Protein AF-A0A6I3UBX4-F1 (afdb_monomer_lite)

Structure (mmCIF, N/CA/C/O backbone):
data_AF-A0A6I3UBX4-F1
#
_entry.id   AF-A0A6I3UBX4-F1
#
loop_
_atom_site.group_PDB
_atom_site.id
_atom_site.type_symbol
_atom_site.label_atom_id
_atom_site.label_alt_id
_atom_site.label_comp_id
_atom_site.label_asym_id
_atom_site.label_entity_id
_atom_site.label_seq_id
_atom_site.pdbx_PDB_ins_code
_atom_site.Cartn_x
_atom_site.Cartn_y
_atom_site.Cartn_z
_atom_site.occupancy
_atom_site.B_iso_or_equiv
_atom_site.auth_seq_id
_atom_site.auth_comp_id
_atom_site.auth_asym_id
_atom_site.auth_atom_id
_atom_site.pdbx_PDB_model_num
ATOM 1 N N . ALA A 1 1 ? 4.823 9.513 1.090 1.00 88.88 1 ALA A N 1
ATOM 2 C CA . ALA A 1 1 ? 3.367 9.603 0.845 1.00 88.88 1 ALA A CA 1
ATOM 3 C C . ALA A 1 1 ? 2.580 9.626 2.151 1.00 88.88 1 ALA A C 1
ATOM 5 O O . ALA A 1 1 ? 1.997 10.659 2.440 1.00 88.88 1 ALA A O 1
ATOM 6 N N . PHE A 1 2 ? 2.630 8.563 2.969 1.00 93.00 2 PHE A N 1
ATOM 7 C CA . PHE A 1 2 ? 1.938 8.533 4.267 1.00 93.00 2 PHE A CA 1
ATOM 8 C C . PHE A 1 2 ? 2.253 9.749 5.149 1.00 93.00 2 PHE A C 1
ATOM 10 O O . PHE A 1 2 ? 1.340 10.443 5.567 1.00 93.00 2 PHE A O 1
ATOM 17 N N . GLU A 1 3 ? 3.536 10.048 5.379 1.00 93.56 3 GLU A N 1
ATOM 18 C CA . GLU A 1 3 ? 3.957 11.171 6.235 1.00 93.56 3 GLU A CA 1
ATOM 19 C C . GLU A 1 3 ? 3.393 12.517 5.754 1.00 93.56 3 GLU A C 1
ATOM 21 O O . GLU A 1 3 ? 2.909 13.300 6.562 1.00 93.56 3 GLU A O 1
ATOM 26 N N . LEU A 1 4 ? 3.361 12.744 4.434 1.00 93.88 4 LEU A N 1
ATOM 27 C CA . LEU A 1 4 ? 2.789 13.948 3.825 1.00 93.88 4 LEU A CA 1
ATOM 28 C C . LEU A 1 4 ? 1.277 14.055 4.087 1.00 93.88 4 LEU A C 1
ATOM 30 O O . LEU A 1 4 ? 0.792 15.114 4.482 1.00 93.88 4 LEU A O 1
ATOM 34 N N . LEU A 1 5 ? 0.533 12.960 3.889 1.00 94.81 5 LEU A N 1
ATOM 35 C CA . LEU A 1 5 ? -0.910 12.921 4.157 1.00 94.81 5 LEU A CA 1
ATOM 36 C C . LEU A 1 5 ? -1.200 13.093 5.644 1.00 94.81 5 LEU A C 1
ATOM 38 O O . LEU A 1 5 ? -2.079 13.864 6.017 1.00 94.81 5 LEU A O 1
ATOM 42 N N . ASN A 1 6 ? -0.439 12.415 6.499 1.00 95.50 6 ASN A N 1
ATOM 43 C CA . ASN A 1 6 ? -0.629 12.514 7.935 1.00 95.50 6 ASN A CA 1
ATOM 44 C C . ASN A 1 6 ? -0.358 13.944 8.414 1.00 95.50 6 ASN A C 1
ATOM 46 O O . ASN A 1 6 ? -1.165 14.504 9.150 1.00 95.50 6 ASN A O 1
ATOM 50 N N . GLN A 1 7 ? 0.702 14.585 7.912 1.00 95.94 7 GLN A N 1
ATOM 51 C CA . GLN A 1 7 ? 1.001 15.984 8.207 1.00 95.94 7 GLN A CA 1
ATOM 52 C C . GLN A 1 7 ? -0.127 16.923 7.752 1.00 95.94 7 GLN A C 1
ATOM 54 O O . GLN A 1 7 ? -0.538 17.788 8.530 1.00 95.94 7 GLN A O 1
ATOM 59 N N . LYS A 1 8 ? -0.670 16.736 6.537 1.00 95.62 8 LYS A N 1
ATOM 60 C CA . LYS A 1 8 ? -1.843 17.485 6.039 1.00 95.62 8 LYS A CA 1
ATOM 61 C C . LYS A 1 8 ? -3.037 17.356 6.993 1.00 95.62 8 LYS A C 1
ATOM 63 O O . LYS A 1 8 ? -3.737 18.335 7.244 1.00 95.62 8 LYS A O 1
ATOM 68 N N . HIS A 1 9 ? -3.217 16.174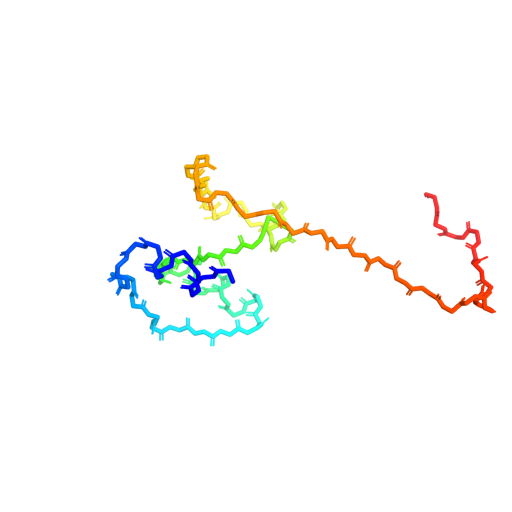 7.577 1.00 94.62 9 HIS A N 1
ATOM 69 C CA . HIS A 1 9 ? -4.292 15.845 8.516 1.00 94.62 9 HIS A CA 1
ATOM 70 C C . HIS A 1 9 ? -3.887 15.961 9.994 1.00 94.62 9 HIS A C 1
ATOM 72 O O . HIS A 1 9 ? -4.433 15.263 10.849 1.00 94.62 9 HIS A O 1
ATOM 78 N N . GLN A 1 10 ? -2.973 16.885 10.317 1.00 97.12 10 GLN A N 1
ATOM 79 C CA . GLN A 1 10 ? -2.593 17.249 11.694 1.00 97.12 10 GLN A CA 1
ATOM 80 C C . GLN A 1 10 ? -1.955 16.102 12.501 1.00 97.12 10 GLN A C 1
ATOM 82 O O . GLN A 1 10 ? -2.039 16.087 13.726 1.00 97.12 10 GLN A O 1
ATOM 87 N N . ASN A 1 11 ? -1.307 15.153 11.824 1.00 95.38 11 ASN A N 1
ATOM 88 C CA . ASN A 1 11 ? -0.640 13.985 12.404 1.00 95.38 11 ASN A CA 1
ATOM 89 C C . ASN A 1 11 ? -1.552 13.117 13.287 1.00 95.38 11 ASN A C 1
ATOM 91 O O . ASN A 1 11 ? -1.118 12.590 14.309 1.00 95.38 11 ASN A O 1
ATOM 95 N N . LYS A 1 12 ? -2.829 12.986 12.912 1.00 94.12 12 LYS A N 1
ATOM 96 C CA . LYS A 1 12 ? -3.819 12.217 13.683 1.00 94.12 12 LYS A CA 1
ATOM 97 C C . LYS A 1 12 ? -3.656 10.704 13.563 1.00 94.12 12 LYS A C 1
ATOM 99 O O . LYS A 1 12 ? -4.140 9.990 14.435 1.00 94.12 12 LYS A O 1
ATOM 104 N N . ALA A 1 13 ? -3.040 10.212 12.489 1.00 93.38 13 ALA A N 1
ATOM 105 C CA . ALA A 1 13 ? -2.825 8.784 12.304 1.00 93.38 13 ALA A CA 1
ATOM 106 C C . ALA A 1 13 ? -1.546 8.334 13.021 1.00 93.38 13 ALA A C 1
ATOM 108 O O . ALA A 1 13 ? -0.490 8.954 12.878 1.00 93.38 13 ALA A O 1
ATOM 109 N N . GLU A 1 14 ? -1.637 7.224 13.749 1.00 92.56 14 GLU A N 1
ATOM 110 C CA . GLU A 1 14 ? -0.502 6.567 14.394 1.00 92.56 14 GLU A CA 1
ATOM 111 C C . GLU A 1 14 ? -0.064 5.347 13.578 1.00 92.56 14 GLU A C 1
ATOM 113 O O . GLU A 1 14 ? -0.888 4.564 13.103 1.00 92.56 14 GLU A O 1
ATOM 118 N N . ILE A 1 15 ? 1.248 5.182 13.412 1.00 93.06 15 ILE A N 1
ATOM 119 C CA . ILE A 1 15 ? 1.823 4.012 12.750 1.00 93.06 15 ILE A CA 1
ATOM 120 C C . ILE A 1 15 ? 2.125 2.966 13.822 1.00 93.06 15 ILE A C 1
ATOM 122 O O . ILE A 1 15 ? 3.081 3.124 14.576 1.00 93.06 15 ILE A O 1
ATOM 126 N N . PHE A 1 16 ? 1.360 1.876 13.852 1.00 93.00 16 PHE A N 1
ATOM 127 C CA . PHE A 1 16 ? 1.674 0.730 14.717 1.00 93.00 16 PHE A CA 1
ATOM 128 C C . PHE A 1 16 ? 2.631 -0.272 14.046 1.00 93.00 16 PHE A C 1
ATOM 130 O O . PHE A 1 16 ? 3.339 -1.008 14.728 1.00 93.00 16 PHE A O 1
ATOM 137 N N . PHE A 1 17 ? 2.659 -0.311 12.708 1.00 94.56 17 PHE A N 1
ATOM 138 C CA . PHE A 1 17 ? 3.505 -1.207 11.923 1.00 94.56 17 PHE A CA 1
ATOM 139 C C . PHE A 1 17 ? 3.926 -0.547 10.603 1.00 94.56 17 PHE A C 1
ATOM 141 O O . PHE A 1 17 ? 3.115 0.088 9.930 1.00 94.56 17 PHE A O 1
ATOM 148 N N . LYS A 1 18 ? 5.202 -0.697 10.231 1.00 93.81 18 LYS A N 1
ATOM 149 C CA . LYS A 1 18 ? 5.782 -0.205 8.973 1.00 93.81 18 LYS A CA 1
ATOM 150 C C . LYS A 1 18 ? 6.746 -1.257 8.438 1.00 93.81 18 LYS A C 1
ATOM 152 O O . LYS A 1 18 ? 7.635 -1.694 9.161 1.00 93.81 18 LYS A O 1
ATOM 157 N N . SER A 1 19 ? 6.577 -1.629 7.177 1.00 94.00 19 SER A N 1
ATOM 158 C CA . SER A 1 19 ? 7.451 -2.559 6.465 1.00 94.00 19 SER A CA 1
ATOM 159 C C . SER A 1 19 ? 7.467 -2.197 4.979 1.00 94.00 19 SER A C 1
ATOM 161 O O . SER A 1 19 ? 6.551 -1.537 4.487 1.00 94.00 19 SER A O 1
ATOM 163 N N . ASP A 1 20 ? 8.532 -2.575 4.290 1.00 92.25 20 ASP A N 1
ATOM 164 C CA . ASP A 1 20 ? 8.654 -2.579 2.833 1.00 92.25 20 ASP A CA 1
ATOM 165 C C . ASP A 1 20 ? 8.218 -3.918 2.211 1.00 92.25 20 ASP A C 1
ATOM 167 O O . ASP A 1 20 ? 7.994 -3.987 1.003 1.00 92.25 20 ASP A O 1
ATOM 171 N N . ASP A 1 21 ? 8.030 -4.958 3.027 1.00 94.94 21 ASP A N 1
ATOM 172 C CA . ASP A 1 21 ? 7.509 -6.250 2.600 1.00 94.94 21 ASP A CA 1
ATOM 173 C C . ASP A 1 21 ? 5.976 -6.211 2.507 1.00 94.94 21 ASP A C 1
ATOM 175 O O . ASP A 1 21 ? 5.241 -6.248 3.503 1.00 94.94 21 ASP A O 1
ATOM 179 N N . ILE A 1 22 ? 5.485 -6.143 1.270 1.00 92.94 22 ILE A N 1
ATOM 180 C CA . ILE A 1 22 ? 4.053 -6.104 0.981 1.00 92.94 22 ILE A CA 1
ATOM 181 C C . ILE A 1 22 ? 3.329 -7.385 1.407 1.00 92.94 22 ILE A C 1
ATOM 183 O O . ILE A 1 22 ? 2.160 -7.315 1.789 1.00 92.94 22 ILE A O 1
ATOM 187 N N . VAL A 1 23 ? 4.002 -8.539 1.389 1.00 93.81 23 VAL A N 1
ATOM 188 C CA . VAL A 1 23 ? 3.395 -9.828 1.745 1.00 93.81 23 VAL A CA 1
ATOM 189 C C . VAL A 1 23 ? 3.032 -9.828 3.227 1.00 93.81 23 VAL A C 1
ATOM 191 O O . VAL A 1 23 ? 1.910 -10.182 3.590 1.00 93.81 23 VAL A O 1
ATOM 194 N N . ILE A 1 24 ? 3.933 -9.337 4.082 1.00 95.38 24 ILE A N 1
ATOM 195 C CA . ILE A 1 24 ? 3.675 -9.2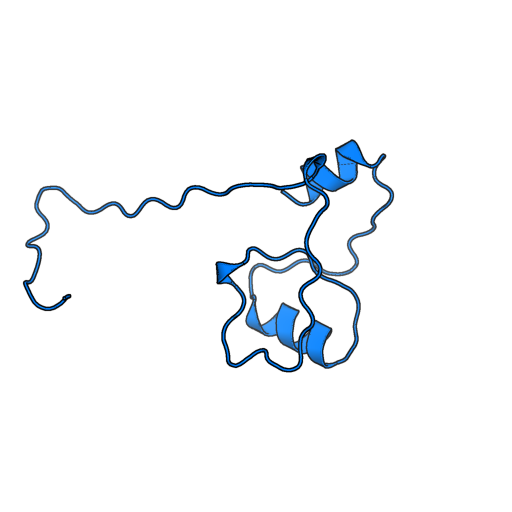20 5.525 1.00 95.38 24 ILE A CA 1
ATOM 196 C C . ILE A 1 24 ? 2.518 -8.252 5.796 1.00 95.38 24 ILE A C 1
ATOM 198 O O . ILE A 1 24 ? 1.645 -8.547 6.613 1.00 95.38 24 ILE A O 1
ATOM 202 N N . ILE A 1 25 ? 2.482 -7.106 5.109 1.00 95.62 25 ILE A N 1
ATOM 203 C CA . ILE A 1 25 ? 1.394 -6.132 5.273 1.00 95.62 25 ILE A CA 1
ATOM 204 C C . ILE A 1 25 ? 0.050 -6.755 4.882 1.00 95.62 25 ILE A C 1
ATOM 206 O O . ILE A 1 25 ? -0.917 -6.626 5.634 1.00 95.62 25 ILE A O 1
ATOM 210 N N . LYS A 1 26 ? -0.018 -7.454 3.744 1.00 94.69 26 LYS A N 1
ATOM 211 C CA . LYS A 1 26 ? -1.245 -8.118 3.282 1.00 94.69 26 LYS A CA 1
ATOM 212 C C . LYS A 1 26 ? -1.735 -9.168 4.274 1.00 94.69 26 LYS A C 1
ATOM 214 O O . LYS A 1 26 ? -2.915 -9.171 4.605 1.00 94.69 26 LYS A O 1
ATOM 219 N N . GLU A 1 27 ? -0.843 -9.988 4.821 1.00 94.56 27 GLU A N 1
ATOM 220 C CA . GLU A 1 27 ? -1.196 -10.981 5.845 1.00 94.56 27 GLU A CA 1
ATOM 221 C C . GLU A 1 27 ? -1.835 -10.357 7.095 1.00 94.56 27 GLU A C 1
ATOM 223 O O . GLU A 1 27 ? -2.772 -10.919 7.666 1.00 94.56 27 GLU A O 1
ATOM 228 N N . LEU A 1 28 ? -1.363 -9.183 7.525 1.00 95.81 28 LEU A N 1
ATOM 229 C CA . LEU A 1 28 ? -1.976 -8.455 8.640 1.00 95.81 28 LEU A CA 1
ATOM 230 C C . LEU A 1 28 ? -3.383 -7.964 8.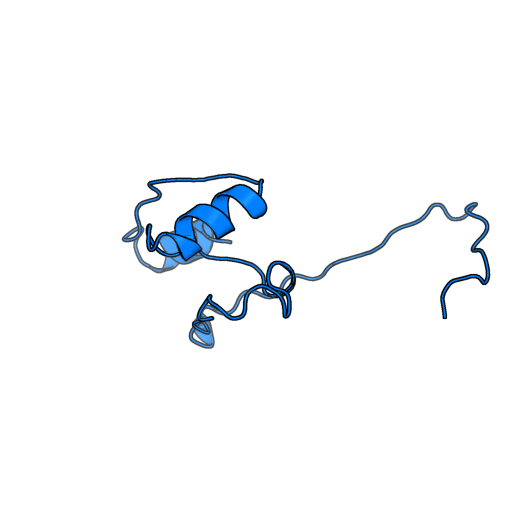283 1.00 95.81 28 LEU A C 1
ATOM 232 O O . LEU A 1 28 ? -4.309 -8.141 9.076 1.00 95.81 28 LEU A O 1
ATOM 236 N N . LEU A 1 29 ? -3.558 -7.407 7.082 1.00 94.88 29 LEU A N 1
ATOM 237 C CA . LEU A 1 29 ? -4.857 -6.928 6.605 1.00 94.88 29 LEU A CA 1
ATOM 238 C C . LEU A 1 29 ? -5.877 -8.067 6.489 1.00 94.88 29 LEU A C 1
ATOM 240 O O . LEU A 1 29 ? -6.989 -7.931 6.997 1.00 94.88 29 LEU A O 1
ATOM 244 N N . LYS A 1 30 ? -5.484 -9.214 5.920 1.00 93.56 30 LYS A N 1
ATOM 245 C CA . LYS A 1 30 ? -6.335 -10.415 5.803 1.00 93.56 30 LYS A CA 1
ATOM 246 C C . LYS A 1 30 ? -6.752 -10.971 7.169 1.00 93.56 30 LYS A C 1
ATOM 248 O O . LYS A 1 30 ? -7.834 -11.528 7.323 1.00 93.56 30 LYS A O 1
ATOM 253 N N . LYS A 1 31 ? -5.924 -10.768 8.199 1.00 94.75 31 LYS A N 1
ATOM 254 C CA . LYS A 1 31 ? -6.237 -11.108 9.601 1.00 94.75 31 LYS A CA 1
ATOM 255 C C . LYS A 1 31 ? -7.073 -10.044 10.322 1.00 94.75 31 LYS A C 1
ATOM 257 O O . LYS A 1 31 ? -7.338 -10.196 11.513 1.00 94.75 31 LYS A O 1
ATOM 262 N N . GLY A 1 32 ? -7.485 -8.977 9.634 1.00 93.81 32 GLY A N 1
ATOM 263 C CA . GLY A 1 32 ? -8.265 -7.876 10.203 1.00 93.81 32 GLY A CA 1
ATOM 264 C C . GLY A 1 32 ? -7.453 -6.940 11.102 1.00 93.81 32 GLY A C 1
ATOM 265 O O . GLY A 1 32 ? -8.021 -6.250 11.950 1.00 93.81 32 GLY A O 1
ATOM 266 N N . ILE A 1 33 ? -6.126 -6.923 10.960 1.00 94.31 33 ILE A N 1
ATOM 267 C CA . ILE A 1 33 ? -5.232 -6.117 11.792 1.00 94.31 33 ILE A CA 1
ATOM 268 C C . ILE A 1 33 ? -4.935 -4.792 11.083 1.00 94.31 33 ILE A C 1
ATOM 270 O O . ILE A 1 33 ? -4.000 -4.672 10.293 1.00 94.31 33 ILE A O 1
ATOM 274 N N . GLY A 1 34 ? -5.718 -3.771 11.433 1.00 93.38 34 GLY A N 1
ATOM 275 C CA . GLY A 1 34 ? -5.492 -2.386 11.022 1.00 93.38 34 GLY A CA 1
ATOM 276 C C . GLY A 1 34 ? -5.931 -2.063 9.591 1.00 93.38 34 GLY A C 1
ATOM 277 O O . GLY A 1 34 ? -6.677 -2.801 8.956 1.00 93.38 34 GLY A O 1
ATOM 278 N N . VAL A 1 35 ? -5.480 -0.905 9.107 1.00 94.44 35 VAL A N 1
ATOM 279 C CA . VAL A 1 35 ? -5.706 -0.401 7.745 1.00 94.44 35 VAL A CA 1
ATOM 280 C C . VAL A 1 35 ? -4.365 0.089 7.211 1.00 94.44 35 VAL A C 1
ATOM 282 O O . VAL A 1 35 ? -3.586 0.685 7.956 1.00 94.44 35 VAL A O 1
ATOM 285 N N . SER A 1 36 ? -4.092 -0.158 5.932 1.00 94.75 36 SER A N 1
ATOM 286 C CA . SER A 1 36 ? -2.842 0.245 5.287 1.00 94.75 36 SER A CA 1
ATOM 287 C C . SER A 1 36 ? -3.082 1.247 4.162 1.00 94.75 36 SER A C 1
ATOM 289 O O . SER A 1 36 ? -4.141 1.265 3.536 1.00 94.75 36 SER A O 1
ATOM 291 N N . LEU A 1 37 ? -2.066 2.067 3.893 1.00 93.38 37 LEU A N 1
ATOM 292 C CA . LEU A 1 37 ? -1.998 2.947 2.734 1.00 93.38 37 LEU A CA 1
ATOM 293 C C . LEU A 1 37 ? -1.036 2.334 1.715 1.00 93.38 37 LEU A C 1
ATOM 295 O O . LEU A 1 37 ? 0.180 2.372 1.906 1.00 93.38 37 LEU A O 1
ATOM 299 N N . LEU A 1 38 ? -1.586 1.798 0.629 1.00 92.75 38 LEU A N 1
ATOM 300 C CA . LEU A 1 38 ? -0.838 1.107 -0.419 1.00 92.75 38 LEU A CA 1
ATOM 301 C C . LEU A 1 38 ? -1.012 1.806 -1.769 1.00 92.75 38 LEU A C 1
ATOM 303 O O . LEU A 1 38 ? -2.034 2.440 -2.031 1.00 92.75 38 LEU A O 1
ATOM 307 N N . ALA A 1 39 ? 0.003 1.691 -2.627 1.00 91.75 39 ALA A N 1
ATOM 308 C CA . ALA A 1 39 ? -0.134 2.064 -4.029 1.00 91.75 39 ALA A CA 1
ATOM 309 C C . ALA A 1 39 ? -0.990 1.020 -4.751 1.00 91.75 39 ALA A C 1
ATOM 311 O O . ALA A 1 39 ? -0.949 -0.155 -4.399 1.00 91.75 39 ALA A O 1
ATOM 312 N N . ASP A 1 40 ? -1.718 1.436 -5.785 1.00 90.19 40 ASP A N 1
ATOM 313 C CA . ASP A 1 40 ? -2.666 0.551 -6.471 1.00 90.19 40 ASP A CA 1
ATOM 314 C C . ASP A 1 40 ? -2.004 -0.704 -7.056 1.00 90.19 40 ASP A C 1
ATOM 316 O O . ASP A 1 40 ? -2.524 -1.803 -6.940 1.00 90.19 40 ASP A O 1
ATOM 320 N N . ILE A 1 41 ? -0.782 -0.550 -7.577 1.00 90.44 41 ILE A N 1
ATOM 321 C CA . ILE A 1 41 ? 0.036 -1.640 -8.131 1.00 90.44 41 ILE A CA 1
ATOM 322 C C . ILE A 1 41 ? 0.408 -2.727 -7.107 1.00 90.44 41 ILE A C 1
ATOM 324 O O . ILE A 1 41 ? 0.890 -3.789 -7.484 1.00 90.44 41 ILE A O 1
ATOM 328 N N . ALA A 1 42 ? 0.242 -2.462 -5.808 1.00 90.62 42 ALA A N 1
ATOM 329 C CA . ALA A 1 42 ? 0.524 -3.441 -4.766 1.00 90.62 42 ALA A CA 1
ATOM 330 C C . ALA A 1 42 ? -0.596 -4.483 -4.612 1.00 90.62 42 ALA A C 1
ATOM 332 O O . ALA A 1 42 ? -0.364 -5.512 -3.976 1.00 90.62 42 ALA A O 1
ATOM 333 N N . LEU A 1 43 ? -1.788 -4.216 -5.153 1.00 89.81 43 LEU A N 1
ATOM 334 C CA . LEU A 1 43 ? -2.925 -5.132 -5.139 1.00 89.81 43 LEU A CA 1
ATOM 335 C C . LEU A 1 43 ? -3.023 -5.866 -6.481 1.00 89.81 43 LEU A C 1
ATOM 337 O O . LEU A 1 43 ? -2.783 -5.277 -7.535 1.00 89.81 43 LEU A O 1
ATOM 341 N N . SER A 1 44 ? -3.370 -7.147 -6.430 1.00 89.19 44 SER A N 1
ATOM 342 C CA . SER A 1 44 ? -3.660 -7.981 -7.598 1.00 89.19 44 SER A CA 1
ATOM 343 C C . SER A 1 44 ? -5.049 -8.608 -7.478 1.00 89.19 44 SER A C 1
ATOM 345 O O . SER A 1 44 ? -5.703 -8.510 -6.441 1.00 89.19 44 SER A O 1
ATOM 347 N N . ASP A 1 45 ? -5.487 -9.298 -8.532 1.00 87.00 45 ASP A N 1
ATOM 348 C CA . ASP A 1 45 ? -6.755 -10.041 -8.536 1.00 87.00 45 ASP A CA 1
ATOM 349 C C . ASP A 1 45 ? -6.794 -11.175 -7.487 1.00 87.00 45 ASP A C 1
ATOM 351 O O . ASP A 1 45 ? -7.861 -11.695 -7.179 1.00 87.00 45 ASP A O 1
ATOM 355 N N . GLU A 1 46 ? -5.644 -11.551 -6.914 1.00 87.94 46 GLU A N 1
ATOM 356 C CA . GLU A 1 46 ? -5.523 -12.551 -5.841 1.00 87.94 46 GLU A CA 1
ATOM 357 C C . GLU A 1 46 ? -5.816 -11.977 -4.438 1.00 87.94 46 GLU A C 1
ATOM 359 O O . GLU A 1 46 ? -5.845 -12.717 -3.453 1.00 87.94 46 GLU A O 1
ATOM 364 N N . ASP A 1 47 ? -6.016 -10.661 -4.326 1.00 89.88 47 ASP A N 1
ATOM 365 C CA . ASP A 1 47 ? -6.353 -9.962 -3.080 1.00 89.88 47 ASP A CA 1
ATOM 366 C C . ASP A 1 47 ? -7.863 -9.661 -2.974 1.00 89.88 47 ASP A C 1
ATOM 368 O O . ASP A 1 47 ? -8.261 -8.610 -2.467 1.00 89.88 47 ASP A O 1
ATOM 372 N N . ASP A 1 48 ? -8.715 -10.559 -3.479 1.00 87.88 48 ASP A N 1
ATOM 373 C CA . ASP A 1 48 ? -10.179 -10.398 -3.537 1.00 87.88 48 ASP A CA 1
ATOM 374 C C . ASP A 1 48 ? -10.862 -10.294 -2.158 1.00 87.88 48 ASP A C 1
ATOM 376 O O . ASP A 1 48 ? -11.980 -9.785 -2.035 1.00 87.88 48 ASP A O 1
ATOM 380 N N . ASP A 1 49 ? -10.164 -10.723 -1.110 1.00 90.88 49 ASP A N 1
ATOM 381 C CA . ASP A 1 49 ? -10.540 -10.609 0.295 1.00 90.88 49 ASP A CA 1
ATOM 382 C C . ASP A 1 49 ? -10.226 -9.234 0.913 1.00 90.88 49 ASP A C 1
ATOM 384 O O . ASP A 1 49 ? -10.648 -8.952 2.041 1.00 90.88 49 ASP A O 1
ATOM 388 N N . LEU A 1 50 ? -9.529 -8.351 0.190 1.00 93.19 50 LEU A N 1
ATOM 389 C CA . LEU A 1 50 ? -9.212 -6.995 0.627 1.00 93.19 50 LEU A CA 1
ATOM 390 C C . LEU A 1 50 ? -10.115 -5.952 -0.041 1.00 93.19 50 LEU A C 1
ATOM 392 O O . LEU A 1 50 ? -10.356 -5.945 -1.244 1.00 93.19 50 LEU A O 1
ATOM 396 N N . ILE A 1 51 ? -10.572 -4.985 0.756 1.00 91.81 51 ILE A N 1
ATOM 397 C CA . ILE A 1 51 ? -11.395 -3.877 0.268 1.00 91.81 51 ILE A CA 1
ATOM 398 C C . ILE A 1 51 ? -10.518 -2.642 0.069 1.00 91.81 51 ILE A C 1
ATOM 400 O O . ILE A 1 51 ? -9.954 -2.096 1.020 1.00 91.81 51 ILE A O 1
ATOM 404 N N . LYS A 1 52 ? -10.457 -2.150 -1.1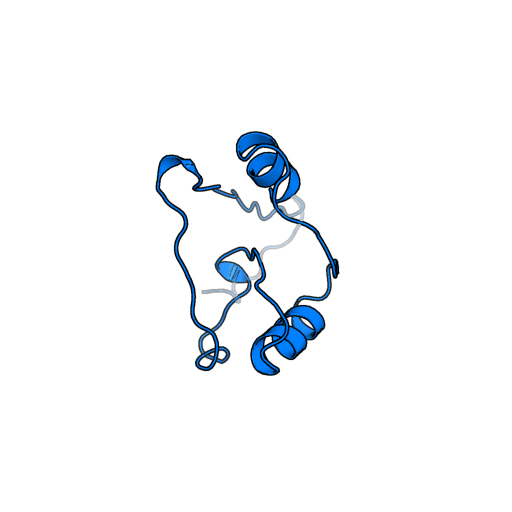71 1.00 92.50 52 LYS A N 1
ATOM 405 C CA . LYS A 1 52 ? -9.811 -0.875 -1.502 1.00 92.50 52 LYS A CA 1
ATOM 406 C C . LYS A 1 52 ? -10.740 0.297 -1.188 1.00 92.50 52 LYS A C 1
ATOM 408 O O . LYS A 1 52 ? -11.849 0.383 -1.712 1.00 92.50 52 LYS A O 1
ATOM 413 N N . ILE A 1 53 ? -10.248 1.248 -0.395 1.00 93.06 53 ILE A N 1
ATOM 414 C CA . ILE A 1 53 ? -10.944 2.504 -0.094 1.00 93.06 53 ILE A CA 1
ATOM 415 C C . ILE A 1 53 ? -10.247 3.635 -0.863 1.00 93.06 53 ILE A C 1
ATOM 417 O O . ILE A 1 53 ? -9.081 3.923 -0.582 1.00 93.06 53 ILE A O 1
ATOM 421 N N . PRO A 1 54 ? -10.906 4.275 -1.847 1.00 92.31 54 PRO A N 1
ATOM 422 C CA . PRO A 1 54 ? -10.298 5.375 -2.583 1.00 92.31 54 PRO A CA 1
ATOM 423 C C . PRO A 1 54 ? -10.138 6.608 -1.687 1.00 92.31 54 PRO A C 1
ATOM 425 O O . PRO A 1 54 ? -11.018 6.939 -0.892 1.00 92.31 54 PRO A O 1
ATOM 428 N N . LEU A 1 55 ? -9.022 7.320 -1.853 1.00 93.00 55 LEU A N 1
ATOM 429 C CA . LEU A 1 55 ? -8.824 8.626 -1.227 1.00 93.00 55 LEU A CA 1
ATOM 430 C C . LEU A 1 55 ? -9.748 9.672 -1.862 1.00 93.00 55 LEU A C 1
ATOM 432 O O . LEU A 1 55 ? -10.061 9.607 -3.056 1.00 93.00 55 LEU A O 1
ATOM 436 N N . ILE A 1 56 ? -10.132 10.678 -1.072 1.00 94.62 56 ILE A N 1
ATOM 437 C CA . ILE A 1 56 ? -10.815 11.863 -1.600 1.00 94.62 56 ILE A CA 1
ATOM 438 C C . ILE A 1 56 ? -9.913 12.576 -2.625 1.00 94.62 56 ILE A C 1
ATOM 440 O O . ILE A 1 56 ? -8.688 12.513 -2.492 1.00 94.62 56 ILE A O 1
ATOM 444 N N . PRO A 1 57 ? -10.474 13.272 -3.633 1.00 94.12 57 PRO A N 1
ATOM 445 C CA . PRO A 1 57 ? -9.692 13.873 -4.720 1.00 94.12 57 PRO A CA 1
ATOM 446 C C . PRO A 1 57 ? -8.516 14.743 -4.256 1.00 94.12 57 PRO A C 1
ATOM 448 O O . PRO A 1 57 ? -7.440 14.704 -4.839 1.00 94.12 57 PRO A O 1
ATOM 451 N N . GLU A 1 58 ? -8.699 15.482 -3.165 1.00 94.31 58 GLU A N 1
ATOM 452 C CA . GLU A 1 58 ? -7.699 16.391 -2.591 1.00 94.31 58 GLU A CA 1
ATOM 453 C C . GLU A 1 58 ? -6.506 15.677 -1.932 1.00 94.31 58 GLU A C 1
ATOM 455 O O . GLU A 1 58 ? -5.478 16.309 -1.676 1.00 94.31 58 GLU A O 1
ATOM 460 N N . ASP A 1 59 ? -6.654 14.392 -1.611 1.00 94.25 59 ASP A N 1
ATOM 461 C CA . ASP A 1 59 ? -5.638 13.547 -0.975 1.00 94.25 59 ASP A CA 1
ATOM 462 C C . ASP A 1 59 ? -5.009 12.552 -1.956 1.00 94.25 59 ASP A C 1
ATOM 464 O O . ASP A 1 59 ? -4.118 11.792 -1.574 1.00 94.25 59 ASP A O 1
ATOM 468 N N . GLN A 1 60 ? -5.445 12.532 -3.220 1.00 91.75 60 GLN A N 1
ATOM 469 C CA . GLN A 1 60 ? -4.880 11.622 -4.209 1.00 91.75 60 GLN A CA 1
ATOM 470 C C . GLN A 1 60 ? -3.398 11.924 -4.449 1.00 91.75 60 GLN A C 1
ATOM 472 O O . GLN A 1 60 ? -2.998 13.057 -4.716 1.00 91.75 60 GLN A O 1
ATOM 477 N N . ILE A 1 61 ? -2.577 10.875 -4.392 1.00 91.38 61 ILE A N 1
ATOM 478 C CA . ILE A 1 61 ? -1.146 10.934 -4.688 1.00 91.38 61 ILE A CA 1
ATOM 479 C C . ILE A 1 61 ? -0.892 10.110 -5.943 1.00 91.38 61 ILE A C 1
ATOM 481 O O . ILE A 1 61 ? -1.187 8.918 -5.982 1.00 91.38 61 ILE A O 1
ATOM 485 N N . THR A 1 62 ? -0.315 10.751 -6.959 1.00 91.00 62 THR A N 1
ATOM 486 C CA . THR A 1 62 ? 0.102 10.085 -8.196 1.00 91.00 62 THR A CA 1
ATOM 487 C C . THR A 1 62 ? 1.587 9.764 -8.133 1.00 91.00 62 THR A C 1
ATOM 489 O O . THR A 1 62 ? 2.404 10.629 -7.815 1.00 91.00 62 THR A O 1
ATOM 492 N N . PHE A 1 63 ? 1.936 8.526 -8.469 1.00 90.62 63 PHE A N 1
ATOM 493 C CA . PHE A 1 63 ? 3.318 8.085 -8.606 1.00 90.62 63 PHE A CA 1
ATOM 494 C C . PHE A 1 63 ? 3.617 7.844 -10.082 1.00 90.62 63 PHE A C 1
ATOM 496 O O . PHE A 1 63 ? 2.897 7.101 -10.746 1.00 90.62 63 PHE A O 1
ATOM 503 N N . THR A 1 64 ? 4.686 8.449 -10.596 1.00 92.44 64 THR A N 1
ATOM 504 C CA . THR A 1 64 ? 5.192 8.144 -11.938 1.00 92.44 64 THR A CA 1
ATOM 505 C C . THR A 1 64 ? 6.314 7.122 -11.824 1.00 92.44 64 THR A C 1
ATOM 507 O O . THR A 1 64 ? 7.348 7.401 -11.216 1.00 92.44 64 THR A O 1
ATOM 510 N N . VAL A 1 65 ? 6.106 5.938 -12.399 1.00 90.56 65 VAL A N 1
ATOM 511 C CA . VAL A 1 65 ? 7.101 4.860 -12.423 1.00 90.56 65 VAL A CA 1
ATOM 512 C C . VAL A 1 65 ? 7.862 4.927 -13.741 1.00 90.56 65 VAL A C 1
ATOM 514 O O . VAL A 1 65 ? 7.261 4.916 -14.811 1.00 90.56 65 VAL A O 1
ATOM 517 N N . TYR A 1 66 ? 9.188 4.998 -13.658 1.00 92.62 66 TYR A N 1
ATOM 518 C CA . TYR A 1 66 ? 10.069 5.004 -14.821 1.00 92.62 66 TYR A CA 1
ATOM 519 C C . TYR A 1 66 ? 10.852 3.697 -14.881 1.00 92.62 66 TYR A C 1
ATOM 521 O O . TYR A 1 66 ? 11.455 3.285 -13.892 1.00 92.62 66 TYR A O 1
ATOM 529 N N . TYR A 1 67 ? 10.887 3.082 -16.060 1.00 89.81 67 TYR A N 1
ATOM 530 C CA . TYR A 1 67 ? 11.819 2.006 -16.368 1.00 89.81 67 TYR A CA 1
ATOM 531 C C . TYR A 1 67 ? 13.011 2.583 -17.133 1.00 89.81 67 TYR A C 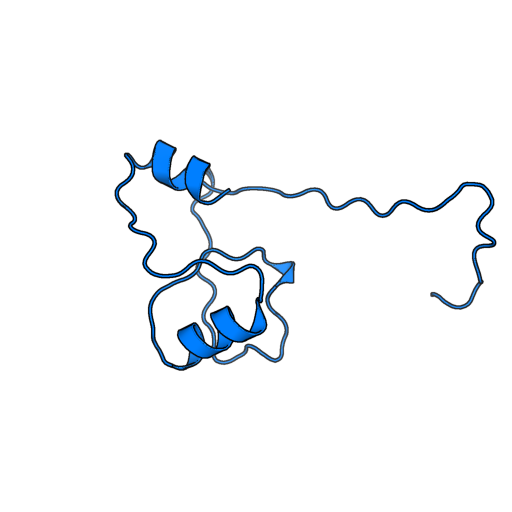1
ATOM 533 O O . TYR A 1 67 ? 12.839 3.276 -18.137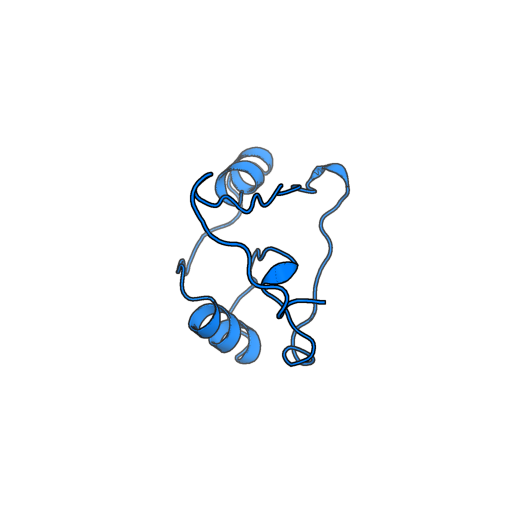 1.00 89.81 67 TYR A O 1
ATOM 541 N N . ALA A 1 68 ? 14.222 2.304 -16.658 1.00 90.19 68 ALA A N 1
ATOM 542 C CA . ALA A 1 68 ? 15.455 2.747 -17.290 1.00 90.19 68 ALA A CA 1
ATOM 543 C C . ALA A 1 68 ? 16.340 1.541 -17.606 1.00 90.19 68 ALA A C 1
ATOM 545 O O . ALA A 1 68 ? 16.500 0.639 -16.787 1.00 90.19 68 ALA A O 1
ATOM 546 N N . HIS A 1 69 ? 16.945 1.558 -18.790 1.00 87.50 69 HIS A N 1
ATOM 547 C CA . HIS A 1 69 ? 17.918 0.567 -19.231 1.00 87.50 69 HIS A CA 1
ATOM 548 C C . HIS A 1 69 ? 19.168 1.273 -19.766 1.00 87.50 69 HIS A C 1
ATOM 550 O O . HIS A 1 69 ? 19.135 2.449 -20.140 1.00 87.50 69 HIS A O 1
ATOM 556 N N . LEU A 1 70 ? 20.297 0.561 -19.788 1.00 90.62 70 LEU A N 1
ATOM 557 C CA . LEU A 1 70 ? 21.520 1.076 -20.399 1.00 90.62 70 LEU A CA 1
ATOM 558 C C . LEU A 1 70 ? 21.302 1.265 -21.901 1.00 90.62 70 LEU A C 1
ATOM 560 O O . LEU A 1 70 ? 20.760 0.383 -22.554 1.00 90.62 70 LEU A O 1
ATOM 564 N N . LYS A 1 71 ? 21.815 2.359 -22.476 1.00 85.94 71 LYS A N 1
ATOM 565 C CA . LYS A 1 71 ? 21.750 2.598 -23.934 1.00 85.94 71 LYS A CA 1
ATOM 566 C C . LYS A 1 71 ? 22.361 1.463 -24.764 1.00 85.94 71 LYS A C 1
ATOM 568 O O . LYS A 1 71 ? 22.020 1.304 -25.926 1.00 85.94 71 LYS A O 1
ATOM 573 N N . SER A 1 72 ? 23.297 0.721 -24.177 1.00 89.75 72 SER A N 1
ATOM 574 C CA . SER A 1 72 ? 23.966 -0.426 -24.790 1.00 89.75 72 SER A CA 1
ATOM 575 C C . SER A 1 72 ? 23.226 -1.749 -24.588 1.00 89.75 72 SER A C 1
ATOM 577 O O . SER A 1 72 ? 23.706 -2.777 -25.062 1.00 89.75 72 SER A O 1
ATOM 579 N N . ALA A 1 73 ? 22.119 -1.768 -23.841 1.00 85.88 73 ALA A N 1
ATOM 580 C CA . ALA A 1 73 ? 21.350 -2.985 -23.642 1.00 85.88 73 ALA A CA 1
ATOM 581 C C . ALA A 1 73 ? 20.758 -3.422 -24.986 1.00 85.88 73 ALA A C 1
ATOM 583 O O . ALA A 1 73 ? 20.100 -2.645 -25.676 1.00 85.88 73 ALA A O 1
ATOM 584 N N . THR A 1 74 ? 21.017 -4.672 -25.365 1.00 78.88 74 THR A N 1
ATOM 585 C CA . THR A 1 74 ? 20.349 -5.278 -26.516 1.00 78.88 74 THR A CA 1
ATOM 586 C C . THR A 1 74 ? 18.923 -5.591 -26.087 1.00 78.88 74 THR A C 1
ATOM 588 O O . THR A 1 74 ? 18.714 -6.463 -25.249 1.00 78.88 74 THR A O 1
ATOM 591 N N . LEU A 1 75 ? 17.954 -4.837 -26.603 1.00 75.00 75 LEU A N 1
ATOM 592 C CA . LEU A 1 75 ? 16.538 -5.116 -26.380 1.00 75.00 75 LEU A CA 1
ATOM 593 C C . LEU A 1 75 ? 16.203 -6.418 -27.117 1.00 75.00 75 LEU A C 1
ATOM 595 O O . LEU A 1 75 ? 16.361 -6.480 -28.338 1.00 75.00 75 LEU A O 1
ATOM 599 N N . SER A 1 76 ? 15.814 -7.469 -26.389 1.00 72.62 76 SER A N 1
ATOM 600 C CA . SER A 1 76 ? 15.297 -8.680 -27.031 1.00 72.62 76 SER A CA 1
ATOM 601 C C . SER A 1 76 ? 13.878 -8.418 -27.535 1.00 72.62 76 SER A C 1
ATOM 603 O O . SER A 1 76 ? 13.145 -7.603 -26.978 1.00 72.62 76 SER A O 1
ATOM 605 N N . SER A 1 77 ? 13.487 -9.111 -28.600 1.00 68.69 77 SER A N 1
ATOM 606 C CA . SER A 1 77 ? 12.134 -9.055 -29.159 1.00 68.69 77 SER A CA 1
ATOM 607 C C . SER A 1 77 ? 11.127 -9.934 -28.403 1.00 68.69 77 SER A C 1
ATOM 609 O O . SER A 1 77 ? 10.046 -10.179 -28.919 1.00 68.69 77 SER A O 1
ATOM 611 N N . GLU A 1 78 ? 11.470 -10.466 -27.226 1.00 65.56 78 GLU A N 1
ATOM 612 C CA . GLU A 1 78 ? 10.644 -11.452 -26.499 1.00 65.56 78 GLU A CA 1
ATOM 613 C C . GLU A 1 78 ? 9.590 -10.829 -25.574 1.00 65.56 78 GLU A C 1
ATOM 615 O O . GLU A 1 78 ? 9.062 -11.506 -24.696 1.00 65.56 78 GLU A O 1
ATOM 620 N N . VAL A 1 79 ? 9.257 -9.551 -25.751 1.00 58.62 79 VAL A N 1
ATOM 621 C CA . VAL A 1 79 ? 8.201 -8.909 -24.964 1.00 58.62 79 VAL A CA 1
ATOM 622 C C . VAL A 1 79 ? 7.291 -8.106 -25.893 1.00 58.62 79 VAL A C 1
ATOM 624 O O . VAL A 1 79 ? 7.527 -6.923 -26.132 1.00 58.62 79 VAL A O 1
ATOM 627 N N . GLU A 1 80 ? 6.268 -8.781 -26.420 1.00 39.78 80 GLU A N 1
ATOM 628 C CA . GLU A 1 80 ? 4.999 -8.198 -26.884 1.00 39.78 80 GLU A CA 1
ATOM 629 C C . GLU A 1 80 ? 3.845 -8.904 -26.162 1.00 39.78 80 GLU A C 1
ATOM 631 O O . GLU A 1 80 ? 3.882 -10.155 -26.085 1.00 39.78 80 GLU A O 1
#

Foldseek 3Di:
DVVVLCVVVVVPDDDPDDDPDLVVVLVCVLVVNDDDDDDPVSDDPVSVSDDDDDDDPVSDDDDDDDDDDDPPDDDDPPDD

pLDDT: mean 90.18, std 8.75, range [39.78, 97.12]

Radius of gyration: 17.1 Å; chains: 1; bounding box: 35×30×44 Å

Secondary structure (DSSP, 8-state):
-HHHHHHHTTT----S---S-HHHHHHHHHTT-------GGG--TT-TTSPP-PPPGGG-----------TT----S---

Sequence (80 aa):
AFELLNQKHQNKAEIFFKSDDIVIIKELLKKGIGVSLLADIALSDEDDDLIKIPLIPEDQITFTVYYAHLKSATLSSEVE

Organism: Streptococcus pneumoniae (NCBI:txid1313)